Protein AF-N1RC15-F1 (afdb_monomer)

Secondary structure (DSSP, 8-state):
--SSSEEEEE-TTS-EEEEE--HHHHHHHHS-TTTTS-TTS--------------S-----SS--S-S-HHHHHHHHHHHHHHHHHS--TTS--HHHHHTSSS---S---HHHHHGGGGS-HHHHHHHHHHTTS-HHHHHHHHHHHGGGTTS------

InterPro domains:
  IPR004871 RSE1/DDB1/CPSF1, C-terminal [PF03178] (1-38)
  IPR004871 RSE1/DDB1/CPSF1, C-terminal [PF03178] (70-117)
  IPR050358 RSE1/DDB1/CPSF1 [PTHR10644] (1-139)

Radius of gyration: 23.04 Å; Cα contacts (8 Å, |Δi|>4): 100; chains: 1; bounding box: 44×41×69 Å

pLDDT: mean 72.72, std 23.73, range [24.47, 96.75]

Mean predicted aligned error: 13.29 Å

Foldseek 3Di:
DQDPFWDWDADPVGDIDIDGHDPVVVVVVVPPPPPPPPPPDDDDDPDDDDDDPDDPDDDDGDDDDDDPDPVVLVLLQLLQVLLCVQPPDPVPDRPQCVNQVPHGDASFGALVSLLCLVVDDVVSLVVSCVVSVHDSVVSVVSSVVCVVVVVPRGDDDD

Structure (mmCIF, N/CA/C/O backbone):
data_AF-N1RC15-F1
#
_entry.id   AF-N1RC15-F1
#
loop_
_atom_site.group_PDB
_atom_site.id
_atom_site.type_symbol
_atom_site.label_atom_id
_atom_site.label_alt_id
_atom_site.label_comp_id
_atom_site.label_asym_id
_atom_site.label_entity_id
_atom_site.label_seq_id
_atom_site.pdbx_PDB_ins_code
_atom_site.Cartn_x
_atom_site.Cartn_y
_atom_site.Cartn_z
_atom_site.occupancy
_atom_site.B_iso_or_equiv
_atom_site.auth_seq_id
_atom_site.auth_comp_id
_atom_site.auth_asym_id
_atom_site.auth_atom_id
_atom_site.pdbx_PDB_model_num
ATOM 1 N N . MET A 1 1 ? 5.050 6.605 -21.794 1.00 72.56 1 MET A N 1
ATOM 2 C CA . MET A 1 1 ? 6.463 6.650 -21.364 1.00 72.56 1 MET A CA 1
ATOM 3 C C . MET A 1 1 ? 6.511 7.423 -20.065 1.00 72.56 1 MET A C 1
ATOM 5 O O . MET A 1 1 ? 5.829 8.438 -19.984 1.00 72.56 1 MET A O 1
ATOM 9 N N . VAL A 1 2 ? 7.196 6.882 -19.060 1.00 77.88 2 VAL A N 1
ATOM 10 C CA . VAL A 1 2 ? 7.348 7.491 -17.725 1.00 77.88 2 VAL A CA 1
ATOM 11 C C . VAL A 1 2 ? 8.673 8.246 -17.658 1.00 77.88 2 VAL A C 1
ATOM 13 O O . VAL A 1 2 ? 8.701 9.404 -17.264 1.00 77.88 2 VAL A O 1
ATOM 16 N N . ASP A 1 3 ? 9.742 7.609 -18.129 1.00 86.50 3 ASP A N 1
ATOM 17 C CA . ASP A 1 3 ? 11.043 8.212 -18.414 1.00 86.50 3 ASP A CA 1
ATOM 18 C C . ASP A 1 3 ? 11.559 7.654 -19.760 1.00 86.50 3 ASP A C 1
ATOM 20 O O . ASP A 1 3 ? 10.786 7.039 -20.504 1.00 86.50 3 ASP A O 1
ATOM 24 N N . TYR A 1 4 ? 12.819 7.923 -20.114 1.00 88.00 4 TYR A N 1
ATOM 25 C CA . TYR A 1 4 ? 13.399 7.467 -21.385 1.00 88.00 4 TYR A CA 1
ATOM 26 C C . TYR A 1 4 ? 13.463 5.937 -21.485 1.00 88.00 4 TYR A C 1
ATOM 28 O O . TYR A 1 4 ? 13.194 5.367 -22.538 1.00 88.00 4 TYR A O 1
ATOM 36 N N . GLU A 1 5 ? 13.751 5.267 -20.371 1.00 86.88 5 GLU A N 1
ATOM 37 C CA . GLU A 1 5 ? 13.970 3.822 -20.328 1.00 86.88 5 GLU A CA 1
ATOM 38 C C . GLU A 1 5 ? 12.720 3.054 -19.889 1.00 86.88 5 GLU A C 1
ATOM 40 O O . GLU A 1 5 ? 12.651 1.835 -20.047 1.00 86.88 5 GLU A O 1
ATOM 45 N N . SER A 1 6 ? 11.726 3.741 -19.324 1.00 84.62 6 SER A N 1
ATOM 46 C CA . SER A 1 6 ? 10.623 3.125 -18.595 1.00 84.62 6 SER A CA 1
ATOM 47 C C . SER A 1 6 ? 9.266 3.452 -19.198 1.00 84.62 6 SER A C 1
ATOM 49 O O . SER A 1 6 ? 8.880 4.606 -19.423 1.00 84.62 6 SER A O 1
ATOM 51 N N . VAL A 1 7 ? 8.468 2.407 -19.387 1.00 85.81 7 VAL A N 1
ATOM 52 C CA . VAL A 1 7 ? 7.117 2.497 -19.933 1.00 85.81 7 VAL A CA 1
ATOM 53 C C . VAL A 1 7 ? 6.131 1.911 -18.935 1.00 85.81 7 VAL A C 1
ATOM 55 O O . VAL A 1 7 ? 6.209 0.735 -18.587 1.00 85.81 7 VAL A O 1
ATOM 58 N N . ALA A 1 8 ? 5.176 2.737 -18.505 1.00 87.62 8 ALA A N 1
ATOM 59 C CA . ALA A 1 8 ? 3.966 2.270 -17.846 1.00 87.62 8 ALA A CA 1
ATOM 60 C C . ALA A 1 8 ? 2.962 1.787 -18.896 1.00 87.62 8 ALA A C 1
ATOM 62 O O . ALA A 1 8 ? 2.761 2.441 -19.925 1.00 87.62 8 ALA A O 1
ATOM 63 N N . GLY A 1 9 ? 2.321 0.661 -18.617 1.00 86.31 9 GLY A N 1
ATOM 64 C CA . GLY A 1 9 ? 1.285 0.079 -19.449 1.00 86.31 9 GLY A CA 1
ATOM 65 C C . GLY A 1 9 ? 0.249 -0.656 -18.613 1.00 86.31 9 GLY A C 1
ATOM 66 O O . GLY A 1 9 ? 0.417 -0.864 -17.410 1.00 86.31 9 GLY A O 1
ATOM 67 N N . GLY A 1 10 ? -0.828 -1.053 -19.278 1.00 86.69 10 GLY A N 1
ATOM 68 C CA . GLY A 1 10 ? -1.829 -1.935 -18.707 1.00 86.69 10 GLY A CA 1
ATOM 69 C C . GLY A 1 10 ? -2.295 -2.958 -19.729 1.00 86.69 10 GLY A C 1
ATOM 70 O O . GLY A 1 10 ? -2.102 -2.781 -20.935 1.00 86.69 10 GLY A O 1
ATOM 71 N N . ASP A 1 11 ? -2.892 -4.042 -19.250 1.00 86.75 11 ASP A N 1
ATOM 72 C CA . ASP A 1 11 ? -3.473 -5.074 -20.103 1.00 86.75 11 ASP A CA 1
ATOM 73 C C . ASP A 1 11 ? -5.006 -5.103 -20.023 1.00 86.75 11 ASP A C 1
ATOM 75 O O . ASP A 1 11 ? -5.642 -4.472 -19.179 1.00 86.75 11 ASP A O 1
ATOM 79 N N . LYS A 1 12 ? -5.632 -5.871 -20.922 1.00 91.38 12 LYS A N 1
ATOM 80 C CA . LYS A 1 12 ? -7.098 -6.021 -20.964 1.00 91.38 12 LYS A CA 1
ATOM 81 C C . LYS A 1 12 ? -7.689 -6.712 -19.729 1.00 91.38 12 LYS A C 1
ATOM 83 O O . LYS A 1 12 ? -8.908 -6.783 -19.603 1.00 91.38 12 LYS A O 1
ATOM 88 N N . PHE A 1 13 ? -6.844 -7.292 -18.885 1.00 86.06 13 PHE A N 1
ATOM 89 C CA . PHE A 1 13 ? -7.237 -8.009 -17.684 1.00 86.06 13 PHE A CA 1
ATOM 90 C C . PHE A 1 13 ? -7.156 -7.124 -16.433 1.00 86.06 13 PHE A C 1
ATOM 92 O O . PHE A 1 13 ? -7.470 -7.596 -15.342 1.00 86.06 13 PHE A O 1
ATOM 99 N N . GLY A 1 14 ? -6.804 -5.845 -16.601 1.00 79.69 14 GLY A N 1
ATOM 100 C CA . GLY A 1 14 ? -6.759 -4.860 -15.528 1.00 79.69 14 GLY A CA 1
ATOM 101 C C . GLY A 1 14 ? -5.442 -4.844 -14.759 1.00 79.69 14 GLY A C 1
ATOM 102 O O . GLY A 1 14 ? -5.388 -4.221 -13.702 1.00 79.69 14 GLY A O 1
ATOM 103 N N . ASN A 1 15 ? -4.386 -5.498 -15.257 1.00 82.88 15 ASN A N 1
ATOM 104 C CA . ASN A 1 15 ? -3.061 -5.351 -14.664 1.00 82.88 15 ASN A CA 1
ATOM 105 C C . ASN A 1 15 ? -2.424 -4.037 -15.116 1.00 82.88 15 ASN A C 1
ATOM 107 O O . ASN A 1 15 ? -2.593 -3.617 -16.261 1.00 82.88 15 ASN A O 1
ATOM 111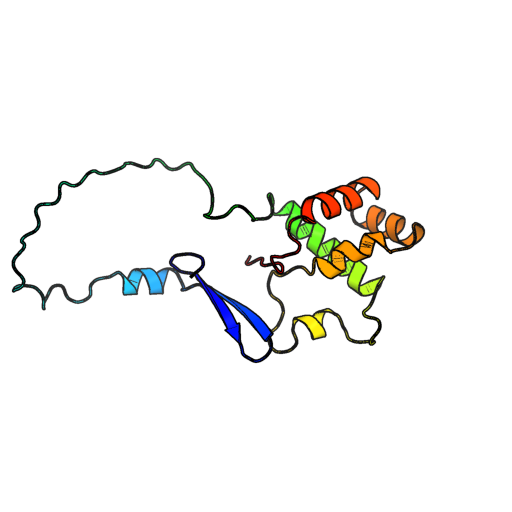 N N . MET A 1 16 ? -1.646 -3.440 -14.219 1.00 83.38 16 MET A N 1
ATOM 112 C CA . MET A 1 16 ? -0.794 -2.279 -14.467 1.00 83.38 16 MET A CA 1
ATOM 113 C C . MET A 1 16 ? 0.657 -2.704 -14.254 1.00 83.38 16 MET A C 1
ATOM 115 O O . MET A 1 16 ? 0.951 -3.450 -13.319 1.00 83.38 16 MET A O 1
ATOM 119 N N . PHE A 1 17 ? 1.567 -2.245 -15.105 1.00 84.06 17 PHE A N 1
ATOM 120 C CA . PHE A 1 17 ? 2.983 -2.584 -15.002 1.00 84.06 17 PHE A CA 1
ATOM 121 C C . PHE A 1 17 ? 3.868 -1.428 -15.457 1.00 84.06 17 PHE A C 1
ATOM 123 O O . PHE A 1 17 ? 3.492 -0.646 -16.329 1.00 84.06 17 PHE A O 1
ATOM 130 N N . ILE A 1 18 ? 5.071 -1.362 -14.889 1.00 84.25 18 ILE A N 1
ATOM 131 C CA . ILE A 1 18 ? 6.175 -0.552 -15.398 1.00 84.25 18 ILE A CA 1
ATOM 132 C C . ILE A 1 18 ? 7.269 -1.515 -15.83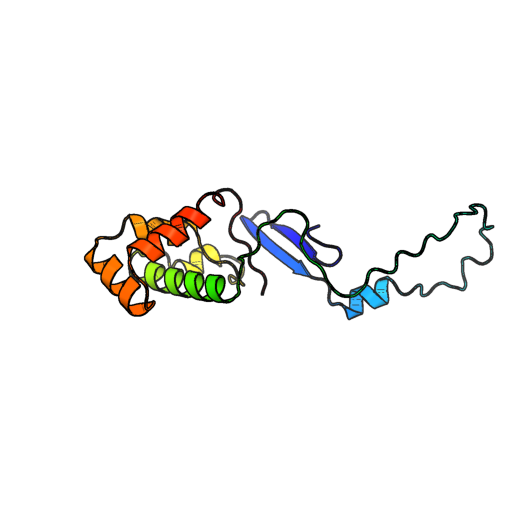4 1.00 84.25 18 ILE A C 1
ATOM 134 O O . ILE A 1 18 ? 7.681 -2.387 -15.070 1.00 84.25 18 ILE A O 1
ATOM 138 N N . VAL A 1 19 ? 7.735 -1.360 -17.067 1.00 85.38 19 VAL A N 1
ATOM 139 C CA . VAL A 1 19 ? 8.923 -2.056 -17.567 1.00 85.38 19 VAL A CA 1
ATOM 140 C C . VAL A 1 19 ? 10.019 -1.036 -17.809 1.00 85.38 19 VAL A C 1
ATOM 142 O O . VAL A 1 19 ? 9.733 0.040 -18.328 1.00 85.38 19 VAL A O 1
ATOM 145 N N . ARG A 1 20 ? 11.251 -1.378 -17.430 1.00 88.94 20 ARG A N 1
ATOM 146 C CA . ARG A 1 20 ? 12.448 -0.571 -17.673 1.00 88.94 20 ARG A CA 1
ATOM 147 C C . ARG A 1 20 ? 13.388 -1.322 -18.608 1.00 88.94 20 ARG A C 1
ATOM 149 O O . ARG A 1 20 ? 13.630 -2.515 -18.412 1.00 88.94 20 ARG A O 1
ATOM 156 N N . CYS A 1 21 ? 13.885 -0.625 -19.621 1.00 89.38 21 CYS A N 1
ATOM 157 C CA . CYS A 1 21 ? 14.934 -1.111 -20.499 1.00 89.38 21 CYS A CA 1
ATOM 158 C C . CYS A 1 21 ? 16.237 -1.264 -19.696 1.00 89.38 21 CYS A C 1
ATOM 160 O O . CYS A 1 21 ? 16.589 -0.353 -18.951 1.00 89.38 21 CYS A O 1
ATOM 162 N N . PRO A 1 22 ? 16.954 -2.394 -19.798 1.00 91.81 22 PRO A N 1
ATOM 163 C CA . PRO A 1 22 ? 18.286 -2.504 -19.217 1.00 91.81 22 PRO A CA 1
ATOM 164 C C . PRO A 1 22 ? 19.236 -1.457 -19.814 1.00 91.81 22 PRO A C 1
ATOM 166 O O . PRO A 1 22 ? 19.319 -1.351 -21.035 1.00 91.81 22 PRO A O 1
ATOM 169 N N . GLU A 1 23 ? 20.002 -0.774 -18.961 1.00 89.12 23 GLU A N 1
ATOM 170 C CA . GLU A 1 23 ? 20.930 0.314 -19.328 1.00 89.12 23 GLU A CA 1
ATOM 171 C C . GLU A 1 23 ? 21.822 -0.058 -20.524 1.00 89.12 23 GLU A C 1
ATOM 173 O O . GLU A 1 23 ? 21.792 0.612 -21.548 1.00 89.12 23 GLU A O 1
ATOM 178 N N . LYS A 1 24 ? 22.478 -1.227 -20.480 1.00 89.25 24 LYS A N 1
ATOM 179 C CA . LYS A 1 24 ? 23.321 -1.727 -21.585 1.00 89.25 24 LYS A CA 1
ATOM 180 C C . LYS A 1 24 ? 22.599 -1.812 -22.930 1.00 89.25 24 LYS A C 1
ATOM 182 O O . LYS A 1 24 ? 23.178 -1.503 -23.958 1.00 89.25 24 LYS A O 1
ATOM 187 N N . ALA A 1 25 ? 21.346 -2.267 -22.929 1.00 87.12 25 ALA A N 1
ATOM 188 C CA . ALA A 1 25 ? 20.570 -2.399 -24.160 1.00 87.12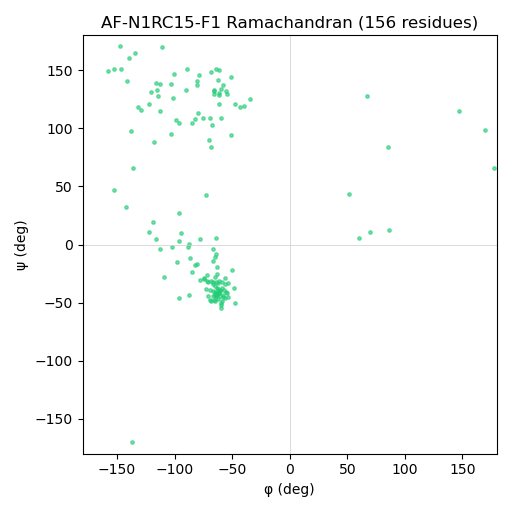 25 ALA A CA 1
ATOM 189 C C . ALA A 1 25 ? 20.098 -1.032 -24.677 1.00 87.12 25 ALA A C 1
ATOM 191 O O . ALA A 1 25 ? 19.915 -0.873 -25.880 1.00 87.12 25 ALA A O 1
ATOM 192 N N . SER A 1 26 ? 19.897 -0.062 -23.778 1.00 88.50 26 SER A N 1
ATOM 193 C CA . SER A 1 26 ? 19.623 1.325 -24.153 1.00 88.50 26 SER A CA 1
ATOM 194 C C . SER A 1 26 ? 20.860 1.975 -24.772 1.00 88.50 26 SER A C 1
ATOM 196 O O . SER A 1 26 ? 20.764 2.537 -25.856 1.00 88.50 26 SER A O 1
ATOM 198 N N . GLU A 1 27 ? 22.025 1.827 -24.133 1.00 88.88 27 GLU A N 1
ATOM 199 C CA . GLU A 1 27 ? 23.308 2.334 -24.635 1.00 88.88 27 GLU A CA 1
ATOM 200 C C . GLU A 1 27 ? 23.643 1.747 -26.015 1.00 88.88 27 GLU A C 1
ATOM 202 O O . GLU A 1 27 ? 23.919 2.498 -26.945 1.00 88.88 27 GLU A O 1
ATOM 207 N N . GLU A 1 28 ? 23.530 0.425 -26.191 1.00 88.00 28 GLU A N 1
ATOM 208 C CA . GLU A 1 28 ? 23.751 -0.250 -27.482 1.00 88.00 28 GLU A CA 1
ATOM 209 C C . GLU A 1 28 ? 22.778 0.210 -28.581 1.00 88.00 28 GLU A C 1
ATOM 211 O O . GLU A 1 28 ? 23.128 0.209 -29.760 1.00 88.00 28 GLU A O 1
ATOM 216 N N . ALA A 1 29 ? 21.545 0.583 -28.227 1.00 79.38 29 ALA A N 1
ATOM 217 C CA . ALA A 1 29 ? 20.571 1.084 -29.196 1.00 79.38 29 ALA A CA 1
ATOM 218 C C . ALA A 1 29 ? 20.883 2.521 -29.644 1.00 79.38 29 ALA A C 1
ATOM 220 O O . ALA A 1 29 ? 20.575 2.888 -30.782 1.00 79.38 29 ALA A O 1
ATOM 221 N N . ASP A 1 30 ? 21.499 3.308 -28.761 1.00 82.06 30 ASP A N 1
ATOM 222 C CA . ASP A 1 30 ? 21.977 4.659 -29.046 1.00 82.06 30 ASP A CA 1
ATOM 223 C C . ASP A 1 30 ? 23.359 4.643 -29.748 1.00 82.06 30 ASP A C 1
ATOM 225 O O . ASP A 1 30 ? 23.747 5.628 -30.387 1.00 82.06 30 ASP A O 1
ATOM 229 N N . GLU A 1 31 ? 24.094 3.522 -29.696 1.00 75.44 31 GLU A N 1
ATOM 230 C CA . GLU A 1 31 ? 25.314 3.300 -30.477 1.00 75.44 31 GLU A CA 1
ATOM 231 C C . GLU A 1 31 ? 24.992 3.152 -31.975 1.00 75.44 31 GLU A C 1
ATOM 233 O O . GLU A 1 31 ? 24.466 2.151 -32.465 1.00 75.44 31 GLU A O 1
ATOM 238 N N . GLU A 1 32 ? 25.358 4.170 -32.755 1.00 56.94 32 GLU A N 1
ATOM 239 C CA . GLU A 1 32 ? 25.169 4.201 -34.203 1.00 56.94 32 GLU A CA 1
ATOM 240 C C . GLU A 1 32 ? 26.082 3.174 -34.908 1.00 56.94 32 GLU A C 1
ATOM 242 O O . GLU A 1 32 ? 27.142 3.500 -35.448 1.00 56.94 32 GLU A O 1
ATOM 247 N N . GLN A 1 33 ? 25.658 1.910 -35.000 1.00 52.09 33 GLN A N 1
ATOM 248 C CA . GLN A 1 33 ? 26.306 0.906 -35.852 1.00 52.09 33 GLN A CA 1
ATOM 249 C C . GLN A 1 33 ? 26.031 1.155 -37.353 1.00 52.09 33 GLN A C 1
ATOM 251 O O . GLN A 1 33 ? 25.774 0.220 -38.102 1.00 52.09 33 GLN A O 1
ATOM 256 N N . THR A 1 34 ? 26.080 2.405 -37.838 1.00 46.16 34 THR A N 1
ATOM 257 C CA . THR A 1 34 ? 26.037 2.739 -39.279 1.00 46.16 34 THR A CA 1
ATOM 258 C C . THR A 1 34 ? 26.746 4.053 -39.655 1.00 46.16 34 THR A C 1
ATOM 260 O O . THR A 1 34 ? 26.303 4.783 -40.536 1.00 46.16 34 THR A O 1
ATOM 263 N N . GLY A 1 35 ? 27.964 4.287 -39.160 1.00 45.72 35 GLY A N 1
ATOM 264 C CA . GLY A 1 35 ? 28.875 5.291 -39.747 1.00 45.72 35 GLY A CA 1
ATOM 265 C C . GLY A 1 35 ? 29.345 5.009 -41.196 1.00 45.72 35 GLY A C 1
ATOM 266 O O . GLY A 1 35 ? 30.192 5.732 -41.714 1.00 45.72 35 GLY A O 1
ATOM 267 N N . LEU A 1 36 ? 28.836 3.966 -41.874 1.00 44.25 36 LEU A N 1
ATOM 268 C CA . LEU A 1 36 ? 29.233 3.587 -43.244 1.00 44.25 36 LEU A CA 1
ATOM 269 C C . LEU A 1 36 ? 28.129 3.771 -44.305 1.00 44.25 36 LEU A C 1
ATOM 271 O O . LEU A 1 36 ? 28.409 3.598 -45.488 1.00 44.25 36 LEU A O 1
ATOM 275 N N . HIS A 1 37 ? 26.898 4.165 -43.941 1.00 43.25 37 HIS A N 1
ATOM 276 C CA . HIS A 1 37 ? 25.812 4.355 -44.925 1.00 43.25 37 HIS A CA 1
ATOM 277 C C . HIS A 1 37 ? 25.292 5.804 -45.053 1.00 43.25 37 HIS A C 1
ATOM 279 O O . HIS A 1 37 ? 24.381 6.071 -45.837 1.00 43.25 37 HIS A O 1
ATOM 285 N N . LEU A 1 38 ? 25.906 6.770 -44.363 1.00 44.19 38 LEU A N 1
ATOM 286 C CA . LEU A 1 38 ? 25.491 8.184 -44.368 1.00 44.19 38 LEU A CA 1
ATOM 287 C C . LEU A 1 38 ? 26.555 9.154 -44.912 1.00 44.19 38 LEU A C 1
ATOM 289 O O . LEU A 1 38 ? 26.437 10.361 -44.749 1.00 44.19 38 LEU A O 1
ATOM 293 N N . ILE A 1 39 ? 27.545 8.664 -45.667 1.00 44.44 39 ILE A N 1
ATOM 294 C CA . ILE A 1 39 ? 28.576 9.505 -46.317 1.00 44.44 39 ILE A CA 1
ATOM 295 C C . ILE A 1 39 ? 27.981 10.419 -47.420 1.00 44.44 39 ILE A C 1
ATOM 297 O O . ILE A 1 39 ? 28.682 11.257 -47.979 1.00 44.44 39 ILE A O 1
ATOM 301 N N . ASN A 1 40 ? 26.680 10.314 -47.736 1.00 46.09 40 ASN A N 1
ATOM 302 C CA . ASN A 1 40 ? 26.073 11.049 -48.852 1.00 46.09 40 ASN A CA 1
ATOM 303 C C . ASN A 1 40 ? 24.888 11.970 -48.510 1.00 46.09 40 ASN A C 1
ATOM 305 O O . ASN A 1 40 ? 24.250 12.487 -49.427 1.00 46.09 40 ASN A O 1
ATOM 309 N N . ALA A 1 41 ? 24.600 12.235 -47.234 1.00 39.75 41 ALA A N 1
ATOM 310 C CA . ALA A 1 41 ? 23.635 13.268 -46.857 1.00 39.75 41 ALA A CA 1
ATOM 311 C C . ALA A 1 41 ? 24.382 14.520 -46.376 1.00 39.75 41 ALA A C 1
ATOM 313 O O . ALA A 1 41 ? 24.795 14.624 -45.229 1.00 39.75 41 ALA A O 1
ATOM 314 N N . ARG A 1 42 ? 24.583 15.456 -47.309 1.00 37.75 42 ARG A N 1
ATOM 315 C CA . ARG A 1 42 ? 25.068 16.827 -47.087 1.00 37.75 42 ARG A CA 1
ATOM 316 C C . ARG A 1 42 ? 24.577 17.430 -45.760 1.00 37.75 42 ARG A C 1
ATOM 318 O O . ARG A 1 42 ? 23.375 17.580 -45.557 1.00 37.75 42 ARG A O 1
ATOM 325 N N . GLU A 1 43 ? 25.524 17.883 -44.943 1.00 41.59 43 GLU A N 1
ATOM 326 C CA . GLU A 1 43 ? 25.311 18.785 -43.809 1.00 41.59 43 GLU A CA 1
ATOM 327 C C . GLU A 1 43 ? 24.729 20.123 -44.299 1.00 41.59 43 GLU A C 1
ATOM 329 O O . GLU A 1 43 ? 25.342 20.810 -45.119 1.00 41.59 43 GLU A O 1
ATOM 334 N N . TYR A 1 44 ? 23.543 20.512 -43.818 1.00 45.22 44 TYR A N 1
ATOM 335 C CA . TYR A 1 44 ? 22.981 21.838 -44.119 1.00 45.22 44 TYR A CA 1
ATOM 336 C C . TYR A 1 44 ? 22.233 22.490 -42.954 1.00 45.22 44 TYR A C 1
ATOM 338 O O . TYR A 1 44 ? 21.287 23.237 -43.174 1.00 45.22 44 TYR A O 1
ATOM 346 N N . LEU A 1 45 ? 22.639 22.257 -41.707 1.00 39.84 45 LEU A N 1
ATOM 347 C CA . LEU A 1 45 ? 22.118 23.041 -40.584 1.00 39.84 45 LEU A CA 1
ATOM 348 C C . LEU A 1 45 ? 23.250 23.402 -39.620 1.00 39.84 45 LEU A C 1
ATOM 350 O O . LEU A 1 45 ? 23.643 22.628 -38.754 1.00 39.84 45 LEU A O 1
ATOM 354 N N . HIS A 1 46 ? 23.767 24.619 -39.788 1.00 41.47 46 HIS A N 1
ATOM 355 C CA . HIS A 1 46 ? 24.645 25.283 -38.831 1.00 41.47 46 HIS A CA 1
ATOM 356 C C . HIS A 1 46 ? 23.842 25.675 -37.581 1.00 41.47 46 HIS A C 1
ATOM 358 O O . HIS A 1 46 ? 23.278 26.767 -37.513 1.00 41.47 46 HIS A O 1
ATOM 364 N N . GLY A 1 47 ? 23.774 24.776 -36.600 1.00 42.28 47 GLY A N 1
ATOM 365 C CA . GLY A 1 47 ? 23.286 25.068 -35.254 1.00 42.28 47 GLY A CA 1
ATOM 366 C C . GLY A 1 47 ? 24.450 25.247 -34.279 1.00 42.28 47 GLY A C 1
ATOM 367 O O . GLY A 1 47 ? 25.320 24.389 -34.175 1.00 42.28 47 GLY A O 1
ATOM 368 N N . THR A 1 48 ? 24.482 26.371 -33.569 1.00 31.50 48 THR A N 1
ATOM 369 C CA . THR A 1 48 ? 25.489 26.692 -32.545 1.00 31.50 48 THR A CA 1
ATOM 370 C C . THR A 1 48 ? 25.379 25.736 -31.347 1.00 31.50 48 THR A C 1
ATOM 372 O O . THR A 1 48 ? 24.289 25.630 -30.784 1.00 31.50 48 THR A O 1
ATOM 375 N N . PRO A 1 49 ? 26.463 25.098 -30.860 1.00 34.47 49 PRO A N 1
ATOM 376 C CA . PRO A 1 49 ? 26.389 24.318 -29.634 1.00 34.47 49 PRO A CA 1
ATOM 377 C C . PRO A 1 49 ? 26.451 25.275 -28.437 1.00 34.47 49 PRO A C 1
ATOM 379 O O . PRO A 1 49 ? 27.473 25.915 -28.194 1.00 34.47 49 PRO A O 1
ATOM 382 N N . HIS A 1 50 ? 25.366 25.397 -27.672 1.00 30.48 50 HIS A N 1
ATOM 383 C CA . HIS A 1 50 ? 25.449 25.896 -26.298 1.00 30.48 50 HIS A CA 1
ATOM 384 C C . HIS A 1 50 ? 25.517 24.696 -25.358 1.00 30.48 50 HIS A C 1
ATOM 386 O O . HIS A 1 50 ? 24.536 23.997 -25.127 1.00 30.48 50 HIS A O 1
ATOM 392 N N . ARG A 1 51 ? 26.726 24.446 -24.852 1.00 32.25 51 ARG A N 1
ATOM 393 C CA . ARG A 1 51 ? 27.018 23.449 -23.826 1.00 32.25 51 ARG A CA 1
ATOM 394 C C . ARG A 1 51 ? 26.546 24.002 -22.481 1.00 32.25 51 ARG A C 1
ATOM 396 O O . ARG A 1 51 ? 27.179 24.910 -21.948 1.00 32.25 51 ARG A O 1
ATOM 403 N N . TYR A 1 52 ? 25.473 23.451 -21.920 1.00 27.94 52 TYR A N 1
ATOM 404 C CA . TYR A 1 52 ? 25.209 23.608 -20.493 1.00 27.94 52 TYR A CA 1
ATOM 405 C C . TYR A 1 52 ? 26.046 22.573 -19.744 1.00 27.94 52 TYR A C 1
ATOM 407 O O . TYR A 1 52 ? 25.785 21.377 -19.802 1.00 27.94 52 TYR A O 1
ATOM 415 N N . HIS A 1 53 ? 27.090 23.047 -19.065 1.00 29.17 53 HIS A N 1
ATOM 416 C CA . HIS A 1 53 ? 27.672 22.309 -17.952 1.00 29.17 53 HIS A CA 1
ATOM 417 C C . HIS A 1 53 ? 26.630 22.301 -16.836 1.00 29.17 53 HIS A C 1
ATOM 419 O O . HIS A 1 53 ? 26.432 23.324 -16.180 1.00 29.17 53 HIS A O 1
ATOM 425 N N . GLN A 1 54 ? 25.940 21.179 -16.648 1.00 34.12 54 GLN A N 1
ATOM 426 C CA . GLN A 1 54 ? 25.162 20.970 -15.439 1.00 34.12 54 GLN A CA 1
ATOM 427 C C . GLN A 1 54 ? 25.998 20.116 -14.498 1.00 34.12 54 GLN A C 1
ATOM 429 O O . GLN A 1 54 ? 26.286 18.951 -14.751 1.00 34.12 54 GLN A O 1
ATOM 434 N N . ASN A 1 55 ? 26.478 20.793 -13.462 1.00 27.36 55 ASN A N 1
ATOM 435 C CA . ASN A 1 55 ? 27.219 20.206 -12.368 1.00 27.36 55 ASN A CA 1
ATOM 436 C C . ASN A 1 55 ? 26.319 19.198 -11.649 1.00 27.36 55 ASN A C 1
ATOM 438 O O . ASN A 1 55 ? 25.128 19.441 -11.459 1.00 27.36 55 ASN A O 1
ATOM 442 N N . GLU A 1 56 ? 26.921 18.090 -11.244 1.00 43.53 56 GLU A N 1
ATOM 443 C CA . GLU A 1 56 ? 26.358 17.056 -10.387 1.00 43.53 56 GLU A CA 1
ATOM 444 C C . GLU A 1 56 ? 25.768 17.685 -9.112 1.00 43.53 56 GLU A C 1
ATOM 446 O O . GLU A 1 56 ? 26.495 18.011 -8.176 1.00 43.53 56 GLU A O 1
ATOM 451 N N . SER A 1 57 ? 24.462 17.974 -9.108 1.00 38.38 57 SER A N 1
ATOM 452 C CA . SER A 1 57 ? 23.603 18.199 -7.929 1.00 38.38 57 SER A CA 1
ATOM 453 C C . SER A 1 57 ? 22.229 18.746 -8.351 1.00 38.38 57 SER A C 1
ATOM 455 O O . SER A 1 57 ? 22.049 19.945 -8.546 1.00 38.38 57 SER A O 1
ATOM 457 N N . GLY A 1 58 ? 21.227 17.866 -8.443 1.00 28.23 58 GLY A N 1
ATOM 458 C CA . GLY A 1 58 ? 19.805 18.243 -8.468 1.00 28.23 58 GLY A CA 1
ATOM 459 C C . GLY A 1 58 ? 18.948 17.304 -9.334 1.00 28.23 58 GLY A C 1
ATOM 460 O O . GLY A 1 58 ? 19.232 17.166 -10.513 1.00 28.23 58 GLY A O 1
ATOM 461 N N . SER A 1 59 ? 17.990 16.540 -8.784 1.00 30.31 59 SER A N 1
ATOM 462 C CA . SER A 1 59 ? 16.665 17.013 -8.305 1.00 30.31 59 SER A CA 1
ATOM 463 C C . SER A 1 59 ? 15.755 17.492 -9.449 1.00 30.31 59 SER A C 1
ATOM 465 O O . SER A 1 59 ? 16.158 18.394 -10.168 1.00 30.31 59 SER A O 1
ATOM 467 N N . TRP A 1 60 ? 14.500 17.084 -9.663 1.00 29.73 60 TRP A N 1
ATOM 468 C CA . TRP A 1 60 ? 13.575 16.067 -9.138 1.00 29.73 60 TRP A CA 1
ATOM 469 C C . TRP A 1 60 ? 12.522 15.857 -10.253 1.00 29.73 60 TRP A C 1
ATOM 471 O O . TRP A 1 60 ? 12.243 16.767 -11.034 1.00 29.73 60 TRP A O 1
ATOM 481 N N . TRP A 1 61 ? 11.993 14.643 -10.339 1.00 33.91 61 TRP A N 1
ATOM 482 C CA . TRP A 1 61 ? 11.197 14.058 -11.423 1.00 33.91 61 TRP A CA 1
ATOM 483 C C . TRP A 1 61 ? 9.993 14.891 -11.894 1.00 33.91 61 TRP A C 1
ATOM 485 O O . TRP A 1 61 ? 9.301 15.539 -11.109 1.00 33.91 61 TRP A O 1
ATOM 495 N N . ALA A 1 62 ? 9.732 14.844 -13.202 1.00 30.56 62 ALA A N 1
ATOM 496 C CA . ALA A 1 62 ? 8.595 15.494 -13.839 1.00 30.56 62 ALA A CA 1
ATOM 497 C C . ALA A 1 62 ? 7.270 14.968 -13.254 1.00 30.56 62 ALA A C 1
ATOM 499 O O . ALA A 1 62 ? 6.877 13.834 -13.508 1.00 30.56 62 ALA A O 1
ATOM 500 N N . GLY A 1 63 ? 6.599 15.819 -12.473 1.00 30.14 63 GLY A N 1
ATOM 501 C CA . GLY A 1 63 ? 5.395 15.468 -11.721 1.00 30.14 63 GLY A CA 1
ATOM 502 C C . GLY A 1 63 ? 5.756 14.847 -10.374 1.00 30.14 63 GLY A C 1
ATOM 503 O O . GLY A 1 63 ? 5.826 13.630 -10.251 1.00 30.14 63 GLY A O 1
ATOM 504 N N . ASN A 1 64 ? 6.011 15.705 -9.376 1.00 35.97 64 ASN A N 1
ATOM 505 C CA . ASN A 1 64 ? 6.221 15.324 -7.977 1.00 35.97 64 ASN A CA 1
ATOM 506 C C . ASN A 1 64 ? 5.195 14.278 -7.579 1.00 35.97 64 ASN A C 1
ATOM 508 O O . ASN A 1 64 ? 4.030 14.642 -7.630 1.00 35.97 64 ASN A O 1
ATOM 512 N N . PHE A 1 65 ? 5.628 13.070 -7.207 1.00 42.22 65 PHE A N 1
ATOM 513 C CA . PHE A 1 65 ? 4.946 12.153 -6.286 1.00 42.22 65 PHE A CA 1
ATOM 514 C C . PHE A 1 65 ? 5.735 10.832 -6.164 1.00 42.22 65 PHE A C 1
ATOM 516 O O . PHE A 1 65 ? 5.292 9.761 -6.563 1.00 42.22 65 PHE A O 1
ATOM 523 N N . ALA A 1 66 ? 6.936 10.935 -5.586 1.00 41.38 66 ALA A N 1
ATOM 524 C CA . ALA A 1 66 ? 7.659 9.821 -4.971 1.00 41.38 66 ALA A CA 1
ATOM 525 C C . ALA A 1 66 ? 7.457 9.914 -3.449 1.00 41.38 66 ALA A C 1
ATOM 527 O O . ALA A 1 66 ? 7.361 11.028 -2.930 1.00 41.38 66 ALA A O 1
ATOM 528 N N . MET A 1 67 ? 7.399 8.788 -2.726 1.00 44.09 67 MET A N 1
ATOM 529 C CA . MET A 1 67 ? 7.524 8.848 -1.264 1.00 44.09 67 MET A CA 1
ATOM 530 C C . MET A 1 67 ? 8.827 9.569 -0.915 1.00 44.09 67 MET A C 1
ATOM 532 O O . MET A 1 67 ? 9.874 9.271 -1.490 1.00 44.09 67 MET A O 1
ATOM 536 N N . GLU A 1 68 ? 8.749 10.534 -0.001 1.00 52.09 68 GLU A N 1
ATOM 537 C CA . GLU A 1 68 ? 9.854 11.451 0.300 1.00 52.09 68 GLU A CA 1
ATOM 538 C C . GLU A 1 68 ? 11.091 10.719 0.863 1.00 52.09 68 GLU A C 1
ATOM 540 O O . GLU A 1 68 ? 12.201 11.243 0.777 1.00 52.09 68 GLU A O 1
ATOM 545 N N . CYS A 1 69 ? 10.931 9.490 1.381 1.00 58.50 69 CYS A N 1
ATOM 546 C CA . CYS A 1 69 ?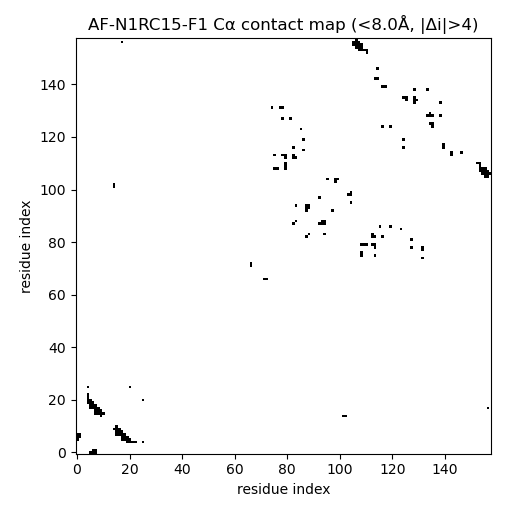 12.013 8.671 1.924 1.00 58.50 69 CYS A CA 1
ATOM 547 C C . CYS A 1 69 ? 11.723 7.157 1.825 1.00 58.50 69 CYS A C 1
ATOM 549 O O . CYS A 1 69 ? 10.577 6.720 1.936 1.00 58.50 69 CYS A O 1
ATOM 551 N N . ARG A 1 70 ? 12.776 6.332 1.709 1.00 72.38 70 ARG A N 1
ATOM 552 C CA . ARG A 1 70 ? 12.706 4.855 1.803 1.00 72.38 70 ARG A CA 1
ATOM 553 C C . ARG A 1 70 ? 12.031 4.384 3.098 1.00 72.38 70 ARG A C 1
ATOM 555 O O . ARG A 1 70 ? 11.318 3.389 3.099 1.00 72.38 70 ARG A O 1
ATOM 562 N N . GLU A 1 71 ? 12.211 5.146 4.171 1.00 79.88 71 GLU A N 1
ATOM 563 C CA . GLU A 1 71 ? 11.611 4.892 5.482 1.00 79.88 71 GLU A CA 1
ATOM 564 C C . GLU A 1 71 ? 10.076 4.939 5.455 1.00 79.88 71 GLU A C 1
ATOM 566 O O . GLU A 1 71 ? 9.420 4.195 6.184 1.00 79.88 71 GLU A O 1
ATOM 571 N N . ASP A 1 72 ? 9.484 5.787 4.608 1.00 82.38 72 ASP A N 1
ATOM 572 C CA . ASP A 1 72 ? 8.030 5.850 4.463 1.00 82.38 72 ASP A CA 1
ATOM 573 C C . ASP A 1 72 ? 7.497 4.633 3.709 1.00 82.38 72 ASP A C 1
ATOM 575 O O . ASP A 1 72 ? 6.462 4.086 4.094 1.00 82.38 72 ASP A O 1
ATOM 579 N N . ALA A 1 73 ? 8.225 4.163 2.692 1.00 81.06 73 ALA A N 1
ATOM 580 C CA . ALA A 1 73 ? 7.862 2.954 1.960 1.00 81.06 73 ALA A CA 1
ATOM 581 C C . ALA A 1 73 ? 7.874 1.726 2.882 1.00 81.06 73 ALA A C 1
ATOM 583 O O . ALA A 1 73 ? 6.888 0.991 2.923 1.00 81.06 73 ALA A O 1
ATOM 584 N N . ASP A 1 74 ? 8.931 1.565 3.685 1.00 85.69 74 ASP A N 1
ATOM 585 C CA . ASP A 1 74 ? 9.034 0.482 4.669 1.00 85.69 74 ASP A CA 1
ATOM 586 C C . ASP A 1 74 ? 7.906 0.574 5.717 1.00 85.69 74 ASP A C 1
ATOM 588 O O . ASP A 1 74 ? 7.270 -0.425 6.059 1.00 85.69 74 ASP A O 1
ATOM 592 N N . PHE A 1 75 ? 7.593 1.788 6.187 1.00 90.69 75 PHE A N 1
ATOM 593 C CA . PHE A 1 75 ? 6.484 2.025 7.113 1.00 90.69 75 PHE A CA 1
ATOM 594 C C . PHE A 1 75 ? 5.132 1.587 6.530 1.00 90.69 75 PHE A C 1
ATOM 596 O O . PHE A 1 75 ? 4.391 0.847 7.181 1.00 90.69 75 PHE A O 1
ATOM 603 N N . PHE A 1 76 ? 4.792 2.040 5.322 1.00 91.25 76 PHE A N 1
ATOM 604 C CA . PHE A 1 76 ? 3.501 1.732 4.708 1.00 91.25 76 PHE A CA 1
ATOM 605 C C . PHE A 1 76 ? 3.399 0.267 4.277 1.00 91.25 76 PHE A C 1
ATOM 607 O O . PHE A 1 76 ? 2.319 -0.311 4.374 1.00 91.25 76 PHE A O 1
ATOM 614 N N . GLN A 1 77 ? 4.506 -0.358 3.876 1.00 89.75 77 GLN A N 1
ATOM 615 C CA . GLN A 1 77 ? 4.554 -1.791 3.600 1.00 89.75 77 GLN A CA 1
ATOM 616 C C . GLN A 1 77 ? 4.262 -2.620 4.862 1.00 89.75 77 GLN A C 1
ATOM 618 O O . GLN A 1 77 ? 3.476 -3.569 4.809 1.00 89.75 77 GLN A O 1
ATOM 623 N N . ASN A 1 78 ? 4.835 -2.242 6.008 1.00 93.94 78 ASN A N 1
ATOM 624 C CA . ASN A 1 78 ? 4.552 -2.911 7.278 1.00 93.94 78 ASN A CA 1
ATOM 625 C C . ASN A 1 78 ? 3.097 -2.685 7.714 1.00 93.94 78 ASN A C 1
ATOM 627 O O . ASN A 1 78 ? 2.405 -3.637 8.073 1.00 93.94 78 ASN A O 1
ATOM 631 N N . LEU A 1 79 ? 2.594 -1.449 7.616 1.00 94.25 79 LEU A N 1
ATOM 632 C CA . LEU A 1 79 ? 1.194 -1.130 7.913 1.00 94.25 79 LEU A CA 1
ATOM 633 C C . LEU A 1 79 ? 0.224 -1.970 7.067 1.00 94.25 79 LEU A C 1
ATOM 635 O O . LEU A 1 79 ? -0.729 -2.538 7.601 1.00 94.25 79 LEU A O 1
ATOM 639 N N . GLU A 1 80 ? 0.480 -2.085 5.763 1.00 92.69 80 GLU A N 1
ATOM 640 C CA . GLU A 1 80 ? -0.306 -2.918 4.854 1.00 92.69 80 GLU A CA 1
ATOM 641 C C . GLU A 1 80 ? -0.316 -4.384 5.313 1.00 92.69 80 GLU A C 1
ATOM 643 O O . GLU A 1 80 ? -1.370 -5.023 5.340 1.00 92.69 80 GLU A O 1
ATOM 648 N N . GLN A 1 81 ? 0.835 -4.917 5.732 1.00 93.69 81 GLN A N 1
ATOM 649 C CA . GLN A 1 81 ? 0.945 -6.294 6.210 1.00 93.69 81 GLN A CA 1
ATOM 650 C C . GLN A 1 81 ? 0.091 -6.557 7.461 1.00 93.69 81 GLN A C 1
ATOM 652 O O . GLN A 1 81 ? -0.591 -7.586 7.520 1.00 93.69 81 GLN A O 1
ATOM 657 N N . HIS A 1 82 ? 0.059 -5.624 8.417 1.00 95.31 82 HIS A N 1
ATOM 658 C CA . HIS A 1 82 ? -0.830 -5.725 9.579 1.00 95.31 82 HIS A CA 1
ATOM 659 C C . HIS A 1 82 ? -2.307 -5.659 9.165 1.00 95.31 82 HIS A C 1
ATOM 661 O O . HIS A 1 82 ? -3.118 -6.473 9.610 1.00 95.31 82 HIS A O 1
ATOM 667 N N . LEU A 1 83 ? -2.665 -4.750 8.255 1.00 94.31 83 LEU A N 1
ATOM 668 C CA . LEU A 1 83 ? -4.051 -4.570 7.808 1.00 94.31 83 LEU A CA 1
ATOM 669 C C . LEU A 1 83 ? -4.600 -5.761 7.024 1.00 94.31 83 LEU A C 1
ATOM 671 O O . LEU A 1 83 ? -5.775 -6.083 7.170 1.00 94.31 83 LEU A O 1
ATOM 675 N N . ARG A 1 84 ? -3.758 -6.477 6.272 1.00 92.69 84 ARG A N 1
ATO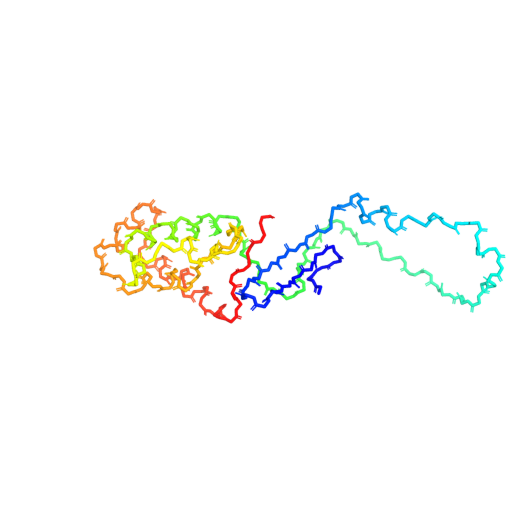M 676 C CA . ARG A 1 84 ? -4.155 -7.738 5.620 1.00 92.69 84 ARG A CA 1
ATOM 677 C C . ARG A 1 84 ? -4.638 -8.791 6.619 1.00 92.69 84 ARG A C 1
ATOM 679 O O . ARG A 1 84 ? -5.498 -9.599 6.275 1.00 92.69 84 ARG A O 1
ATOM 686 N N . THR A 1 85 ? -4.084 -8.782 7.831 1.00 92.50 85 THR A N 1
ATOM 687 C CA . THR A 1 85 ? -4.433 -9.729 8.899 1.00 92.50 85 THR A CA 1
ATOM 688 C C . THR A 1 85 ? -5.613 -9.225 9.725 1.00 92.50 85 THR A C 1
ATOM 690 O O . THR A 1 85 ? -6.531 -9.984 10.030 1.00 92.50 85 THR A O 1
ATOM 693 N N . GLU A 1 86 ? -5.610 -7.937 10.070 1.00 92.75 86 GLU A N 1
ATOM 694 C CA . GLU A 1 86 ? -6.575 -7.351 11.002 1.00 92.75 86 GLU A CA 1
ATOM 695 C C . GLU A 1 86 ? -7.905 -6.927 10.367 1.00 92.75 86 GLU A C 1
ATOM 697 O O . GLU A 1 86 ? -8.922 -6.865 11.070 1.00 92.75 86 GLU A O 1
ATOM 702 N N . ASP A 1 87 ? -7.907 -6.657 9.063 1.00 91.00 87 ASP A N 1
ATOM 703 C CA . ASP A 1 87 ? -9.079 -6.305 8.258 1.00 91.00 87 ASP A CA 1
ATOM 704 C C . ASP A 1 87 ? -9.063 -7.072 6.921 1.00 91.00 87 ASP A C 1
ATOM 706 O O . ASP A 1 87 ? -8.893 -6.485 5.846 1.00 91.00 87 ASP A O 1
ATOM 710 N N . PRO A 1 88 ? -9.196 -8.412 6.966 1.00 89.56 88 PRO A N 1
ATOM 711 C CA . PRO A 1 88 ? -9.146 -9.229 5.767 1.00 89.56 88 PRO A CA 1
ATOM 712 C C . PRO A 1 88 ? -10.326 -8.903 4.834 1.00 89.56 88 PRO A C 1
ATOM 714 O O . PRO A 1 88 ? -11.418 -8.551 5.299 1.00 89.56 88 PRO A O 1
ATOM 717 N N . PRO A 1 89 ? -10.166 -9.068 3.508 1.00 89.25 89 PRO A N 1
ATOM 718 C CA . PRO A 1 89 ? -11.238 -8.795 2.560 1.00 89.25 89 PRO A CA 1
ATOM 719 C C . PRO A 1 89 ? -12.522 -9.570 2.891 1.00 89.25 89 PRO A C 1
ATOM 721 O O . PRO A 1 89 ? -12.511 -10.793 3.026 1.00 89.25 89 PRO A O 1
ATOM 724 N N . LEU A 1 90 ? -13.659 -8.866 2.937 1.00 87.00 90 LEU A N 1
ATOM 725 C CA . LEU A 1 90 ? -14.965 -9.429 3.327 1.00 87.00 90 LEU A CA 1
ATOM 726 C C . LEU A 1 90 ? -15.399 -10.640 2.487 1.00 87.00 90 LEU A C 1
ATOM 728 O O . LEU A 1 90 ? -16.131 -11.503 2.960 1.00 87.00 90 LEU A O 1
ATOM 732 N N . ALA A 1 91 ? -14.951 -10.703 1.233 1.00 87.56 91 ALA A N 1
ATOM 733 C CA . ALA A 1 91 ? -15.250 -11.800 0.318 1.00 87.56 91 ALA A CA 1
ATOM 734 C C . ALA A 1 91 ? -14.405 -13.067 0.574 1.00 87.56 91 ALA A C 1
ATOM 736 O O . ALA A 1 91 ? -14.473 -14.005 -0.218 1.00 87.56 91 ALA A O 1
ATOM 737 N N . GLY A 1 92 ? -13.572 -13.088 1.623 1.00 86.81 92 GLY A N 1
ATOM 738 C CA . GLY A 1 92 ? -12.718 -14.224 1.982 1.00 86.81 92 GLY A CA 1
ATOM 739 C C . GLY A 1 92 ? -11.565 -14.478 1.009 1.00 86.81 92 GLY A C 1
ATOM 740 O O . GLY A 1 92 ? -10.923 -15.524 1.074 1.00 86.81 92 GLY A O 1
ATOM 741 N N . ARG A 1 93 ? -11.308 -13.549 0.081 1.00 84.62 93 ARG A N 1
ATOM 742 C CA . ARG A 1 93 ? -10.148 -13.616 -0.810 1.00 84.62 93 ARG A CA 1
ATOM 743 C C . ARG A 1 93 ? -8.914 -13.113 -0.082 1.00 84.62 93 ARG A C 1
ATOM 745 O O . ARG A 1 93 ? -8.981 -12.103 0.611 1.00 84.62 93 ARG A O 1
ATOM 752 N N . ASP A 1 94 ? -7.793 -13.778 -0.316 1.00 89.69 94 ASP A N 1
ATOM 753 C CA . ASP A 1 94 ? -6.498 -13.261 0.100 1.00 89.69 94 ASP A CA 1
ATOM 754 C C . ASP A 1 94 ? -6.162 -11.980 -0.685 1.00 89.69 94 ASP A C 1
ATOM 756 O O . ASP A 1 94 ? -6.345 -11.910 -1.905 1.00 89.69 94 ASP A O 1
ATOM 760 N N . HIS A 1 95 ? -5.714 -10.950 0.031 1.00 90.25 95 HIS A N 1
ATOM 761 C CA . HIS A 1 95 ? -5.460 -9.623 -0.531 1.00 90.25 95 HIS A CA 1
ATOM 762 C C . HIS A 1 95 ? -4.321 -9.631 -1.559 1.00 90.25 95 HIS A C 1
ATOM 764 O O . HIS A 1 95 ? -4.474 -9.068 -2.648 1.00 90.25 95 HIS A O 1
ATOM 770 N N . LEU A 1 96 ? -3.222 -10.336 -1.263 1.00 88.00 96 LEU A N 1
ATOM 771 C CA . LEU A 1 96 ? -2.078 -10.461 -2.168 1.00 88.00 96 LEU A CA 1
ATOM 772 C C . LEU A 1 96 ? -2.446 -11.243 -3.425 1.00 88.00 96 LEU A C 1
ATOM 774 O O . LEU A 1 96 ? -2.051 -10.856 -4.523 1.00 88.00 96 LEU A O 1
ATOM 778 N N . MET A 1 97 ? -3.244 -12.301 -3.284 1.00 88.19 97 MET A N 1
ATOM 779 C CA . MET A 1 97 ? -3.752 -13.062 -4.428 1.00 88.19 97 MET A CA 1
ATOM 780 C C . MET A 1 97 ? -4.716 -12.240 -5.287 1.00 88.19 97 MET A C 1
ATOM 782 O O . MET A 1 97 ? -4.745 -12.399 -6.504 1.00 88.19 97 MET A O 1
ATOM 786 N N . TYR A 1 98 ? -5.503 -11.348 -4.680 1.00 87.94 98 TYR A N 1
ATOM 787 C CA . TYR A 1 98 ? -6.390 -10.456 -5.421 1.00 87.94 98 TYR A CA 1
ATOM 788 C C . TYR A 1 98 ? -5.613 -9.411 -6.231 1.00 87.94 98 TYR A C 1
ATOM 790 O O . TYR A 1 98 ? -5.884 -9.241 -7.418 1.00 87.94 98 TYR A O 1
ATOM 798 N N . ARG A 1 99 ? -4.637 -8.730 -5.617 1.00 87.25 99 ARG A N 1
ATOM 799 C CA . ARG A 1 99 ? -3.816 -7.724 -6.310 1.00 87.25 99 ARG A CA 1
ATOM 800 C C . ARG A 1 99 ? -2.836 -8.352 -7.303 1.00 87.25 99 ARG A C 1
ATOM 802 O O . ARG A 1 99 ? -2.563 -7.757 -8.338 1.00 87.25 99 ARG A O 1
ATOM 809 N N . GLY A 1 100 ? -2.350 -9.557 -7.018 1.00 86.00 100 GLY A N 1
ATOM 810 C CA . GLY A 1 100 ? -1.413 -10.306 -7.853 1.00 86.00 100 GLY A CA 1
ATOM 811 C C . GLY A 1 100 ? -2.059 -11.340 -8.779 1.00 86.00 100 GLY A C 1
ATOM 812 O O . GLY A 1 100 ? -1.428 -12.351 -9.079 1.00 86.00 100 GLY A O 1
ATOM 813 N N . TYR A 1 101 ? -3.316 -11.134 -9.192 1.00 85.00 101 TYR A N 1
ATOM 814 C CA . TYR A 1 101 ? -4.148 -12.170 -9.823 1.00 85.00 101 TYR A CA 1
ATOM 815 C C . TYR A 1 101 ? -3.506 -12.825 -11.058 1.00 85.00 101 TYR A C 1
ATOM 817 O O . TYR A 1 101 ? -3.591 -14.040 -11.228 1.00 85.00 101 TYR A O 1
ATOM 825 N N . TYR A 1 102 ? -2.865 -12.034 -11.924 1.00 84.50 102 TYR A N 1
ATOM 826 C CA . TYR A 1 102 ? -2.187 -12.536 -13.129 1.00 84.50 102 TYR A CA 1
ATOM 827 C C . TYR A 1 102 ? -0.659 -12.464 -13.038 1.00 84.50 102 TYR A C 1
ATOM 829 O O . TYR A 1 102 ? 0.029 -13.266 -13.669 1.00 84.50 102 TYR A O 1
ATOM 837 N N . ALA A 1 103 ? -0.126 -11.515 -12.269 1.00 85.00 103 ALA A N 1
ATOM 838 C CA . ALA A 1 103 ? 1.301 -11.340 -12.042 1.00 85.00 103 ALA A CA 1
ATOM 839 C C . ALA A 1 103 ? 1.542 -10.940 -10.577 1.00 85.00 103 ALA A C 1
ATOM 841 O O . ALA A 1 103 ? 0.769 -10.144 -10.047 1.00 85.00 103 ALA A O 1
ATOM 842 N N . PRO A 1 104 ? 2.601 -11.444 -9.916 1.00 86.12 104 PRO A N 1
ATOM 843 C CA . PRO A 1 104 ? 2.902 -11.075 -8.537 1.00 86.12 104 PRO A CA 1
ATOM 844 C C . PRO A 1 104 ? 3.105 -9.566 -8.374 1.00 86.12 104 PRO A C 1
ATOM 846 O O . PRO A 1 104 ? 3.804 -8.942 -9.175 1.00 86.12 104 PRO A O 1
ATOM 849 N N . VAL A 1 105 ? 2.543 -9.004 -7.302 1.00 85.62 105 VAL A N 1
ATOM 850 C CA . VAL A 1 105 ? 2.697 -7.586 -6.953 1.00 85.62 105 VAL A CA 1
ATOM 851 C C . VAL A 1 105 ? 4.173 -7.276 -6.690 1.00 85.62 105 VAL A C 1
ATOM 853 O O . VAL A 1 105 ? 4.830 -7.986 -5.925 1.00 85.62 105 VAL A O 1
ATOM 856 N N . LYS A 1 106 ? 4.705 -6.219 -7.314 1.00 81.06 106 LYS A N 1
ATOM 857 C CA . LYS A 1 106 ? 6.088 -5.764 -7.120 1.00 81.06 106 LYS A CA 1
ATOM 858 C C . LYS A 1 106 ? 6.133 -4.267 -6.868 1.00 81.06 106 LYS A C 1
ATOM 860 O O . LYS A 1 106 ? 5.700 -3.493 -7.711 1.00 81.06 106 LYS A O 1
ATOM 865 N N . GLY A 1 107 ? 6.636 -3.928 -5.681 1.00 79.38 107 GLY A N 1
ATOM 866 C CA . GLY A 1 107 ? 6.820 -2.576 -5.156 1.00 79.38 107 GLY A CA 1
ATOM 867 C C . GLY A 1 107 ? 5.542 -1.729 -5.015 1.00 79.38 107 GLY A C 1
ATOM 868 O O . GLY A 1 107 ? 5.603 -0.578 -4.619 1.00 79.38 107 GLY A O 1
ATOM 869 N N . VAL A 1 108 ? 4.357 -2.270 -5.263 1.00 81.94 108 VAL A N 1
ATOM 870 C CA . VAL A 1 108 ? 3.099 -1.552 -5.030 1.00 81.94 108 VAL A CA 1
ATOM 871 C C . VAL A 1 108 ? 2.603 -1.819 -3.607 1.00 81.94 108 VAL A C 1
ATOM 873 O O . VAL A 1 108 ? 2.560 -2.973 -3.188 1.00 81.94 108 VAL A O 1
ATOM 876 N N . ILE A 1 109 ? 2.203 -0.764 -2.894 1.00 85.38 109 ILE A N 1
ATOM 877 C CA . ILE A 1 109 ? 1.514 -0.818 -1.594 1.00 85.38 109 ILE A CA 1
ATOM 878 C C . ILE A 1 109 ? 0.026 -0.521 -1.818 1.00 85.38 109 ILE A C 1
ATOM 880 O O . ILE A 1 109 ? -0.305 0.375 -2.580 1.00 85.38 109 ILE A O 1
ATOM 884 N N . ASP A 1 110 ? -0.905 -1.223 -1.176 1.00 88.25 110 ASP A N 1
ATOM 885 C CA . ASP A 1 110 ? -2.331 -0.900 -1.305 1.00 88.25 110 ASP A CA 1
ATOM 886 C C . ASP A 1 110 ? -2.779 0.204 -0.332 1.00 88.25 110 ASP A C 1
ATOM 888 O O . ASP A 1 110 ? -2.972 -0.010 0.863 1.00 88.25 110 ASP A O 1
ATOM 892 N N . GLY A 1 111 ? -2.973 1.408 -0.856 1.00 84.81 111 GLY A N 1
ATOM 893 C CA . GLY A 1 111 ? -3.343 2.591 -0.079 1.00 84.81 111 GLY A CA 1
ATOM 894 C C . GLY A 1 111 ? -4.808 2.609 0.298 1.00 84.81 111 GLY A C 1
ATOM 895 O O . GLY A 1 111 ? -5.127 3.074 1.388 1.00 84.81 111 GLY A O 1
ATOM 896 N N . ASP A 1 112 ? -5.679 2.032 -0.534 1.00 87.31 112 ASP A N 1
ATOM 897 C CA . ASP A 1 112 ? -7.086 1.844 -0.175 1.00 87.31 112 ASP A CA 1
ATOM 898 C C . ASP A 1 112 ? -7.176 0.951 1.064 1.00 87.31 112 ASP A C 1
ATOM 900 O O . ASP A 1 112 ? -7.970 1.208 1.968 1.00 87.31 112 ASP A O 1
ATOM 904 N N . LEU A 1 113 ? -6.325 -0.082 1.134 1.00 89.56 113 LEU A N 1
ATOM 905 C CA . LEU A 1 113 ? -6.204 -0.907 2.330 1.00 89.56 113 LEU A CA 1
ATOM 906 C C . LEU A 1 113 ? -5.655 -0.090 3.507 1.00 89.56 113 LEU A C 1
ATOM 908 O O . LEU A 1 113 ? -6.264 -0.107 4.574 1.00 89.56 113 LEU A O 1
ATOM 912 N N . CYS A 1 114 ? -4.572 0.671 3.320 1.00 91.25 114 CYS A N 1
ATOM 913 C CA . CYS A 1 114 ? -3.999 1.526 4.368 1.00 91.25 114 CYS A CA 1
ATOM 914 C C . CYS A 1 114 ? -4.997 2.545 4.943 1.00 91.25 114 CYS A C 1
ATOM 916 O O . CYS A 1 114 ? -5.032 2.754 6.155 1.00 91.25 114 CYS A O 1
ATOM 918 N N . GLU A 1 115 ? -5.860 3.145 4.120 1.00 89.62 115 GLU A N 1
ATOM 919 C CA . GLU A 1 115 ? -6.877 4.097 4.581 1.00 89.62 115 GLU A CA 1
ATOM 920 C C . GLU A 1 115 ? -7.926 3.454 5.499 1.00 89.62 115 GLU A C 1
ATOM 922 O O . GLU A 1 115 ? -8.465 4.120 6.395 1.00 89.62 115 GLU A O 1
ATOM 927 N N . ARG A 1 116 ? -8.186 2.150 5.336 1.00 90.44 116 ARG A N 1
ATOM 928 C CA . ARG A 1 116 ? -9.125 1.400 6.185 1.00 90.44 116 ARG A CA 1
ATOM 929 C C . ARG A 1 116 ? -8.648 1.272 7.626 1.00 90.44 116 ARG A C 1
ATOM 931 O O . ARG A 1 116 ? -9.481 1.034 8.498 1.00 90.44 116 ARG A O 1
ATOM 938 N N . TYR A 1 117 ? -7.375 1.555 7.915 1.00 94.56 117 TYR A N 1
ATOM 939 C CA . TYR A 1 117 ? -6.887 1.724 9.286 1.00 94.56 117 TYR A CA 1
ATOM 940 C C . TYR A 1 117 ? -7.787 2.660 10.107 1.00 94.56 117 TYR A C 1
ATOM 942 O O . TYR A 1 117 ? -8.064 2.391 11.274 1.00 94.56 117 TYR A O 1
ATOM 950 N N . ASN A 1 118 ? -8.324 3.722 9.494 1.00 93.50 118 ASN A N 1
ATOM 951 C CA . ASN A 1 118 ? -9.200 4.675 10.178 1.00 93.50 118 ASN A CA 1
ATOM 952 C C . ASN A 1 118 ? -10.513 4.053 10.681 1.00 93.50 118 ASN A C 1
ATOM 954 O O . ASN A 1 118 ? -11.078 4.561 11.651 1.00 93.50 118 ASN A O 1
ATOM 958 N N . LEU A 1 119 ? -10.967 2.965 10.052 1.00 93.19 119 LEU A N 1
ATOM 959 C CA . LEU A 1 119 ? -12.200 2.243 10.377 1.00 93.19 119 LEU A CA 1
ATOM 960 C C . LEU A 1 119 ? -12.005 1.186 11.472 1.00 93.19 119 LEU A C 1
ATOM 962 O O . LEU A 1 119 ? -12.990 0.660 11.990 1.00 93.19 119 LEU A O 1
ATOM 966 N N . LEU A 1 120 ? -10.758 0.866 11.829 1.00 94.88 120 LEU A N 1
ATOM 967 C CA . LEU A 1 120 ? -10.473 -0.123 12.860 1.00 94.88 120 LEU A CA 1
ATOM 968 C C . LEU A 1 120 ? -10.899 0.359 14.256 1.00 94.88 120 LEU A C 1
ATOM 970 O O . LEU A 1 120 ? -10.795 1.551 14.567 1.00 94.88 120 LEU A O 1
ATOM 974 N N . PRO A 1 121 ? -11.314 -0.565 15.144 1.00 96.44 121 PRO A N 1
ATOM 975 C CA . PRO A 1 121 ? -11.511 -0.251 16.552 1.00 96.44 121 PRO A CA 1
ATOM 976 C C . PRO A 1 121 ? -10.195 0.207 17.198 1.00 96.44 121 PRO A C 1
ATOM 978 O O . PRO A 1 121 ? -9.108 -0.237 16.820 1.00 96.44 121 PRO A O 1
ATOM 981 N N . ASN A 1 122 ? -10.300 1.073 18.210 1.00 95.81 122 ASN A N 1
ATOM 982 C CA . ASN A 1 122 ? -9.139 1.677 18.872 1.00 95.81 122 ASN A CA 1
ATOM 983 C C . ASN A 1 122 ? -8.155 0.646 19.439 1.00 95.81 122 ASN A C 1
ATOM 985 O O . ASN A 1 122 ? -6.953 0.883 19.389 1.00 95.81 122 ASN A O 1
ATOM 989 N N . ASP A 1 123 ? -8.638 -0.502 19.913 1.00 96.56 123 ASP A N 1
ATOM 990 C CA . ASP A 1 123 ? -7.783 -1.564 20.456 1.00 96.56 123 ASP A CA 1
ATOM 991 C C . ASP A 1 123 ? -6.798 -2.090 19.400 1.00 96.56 123 ASP A C 1
ATOM 993 O O . ASP A 1 123 ? -5.600 -2.203 19.658 1.00 96.56 123 ASP A O 1
ATOM 997 N N . LYS A 1 124 ? -7.282 -2.320 18.170 1.00 96.25 124 LYS A N 1
ATOM 998 C CA . LYS A 1 124 ? -6.444 -2.752 17.041 1.00 96.25 124 LYS A CA 1
ATOM 999 C C . LYS A 1 124 ? -5.503 -1.645 16.579 1.00 96.25 124 LYS A C 1
ATOM 1001 O O . LYS A 1 124 ? -4.342 -1.914 16.295 1.00 96.25 124 LYS A O 1
ATOM 1006 N N . LYS A 1 125 ? -5.976 -0.394 16.551 1.00 96.44 125 LYS A N 1
ATOM 1007 C CA . LYS A 1 125 ? -5.123 0.764 16.241 1.00 96.44 125 LYS A CA 1
ATOM 1008 C C . LYS A 1 125 ? -3.952 0.872 17.218 1.00 96.44 125 LYS A C 1
ATOM 1010 O O . LYS A 1 125 ? -2.826 1.084 16.792 1.00 96.44 125 LYS A O 1
ATOM 1015 N N . LEU A 1 126 ? -4.204 0.706 18.517 1.00 96.50 126 LEU A N 1
ATOM 1016 C CA . LEU A 1 126 ? -3.166 0.744 19.550 1.00 96.50 126 LEU A CA 1
ATOM 1017 C C . LEU A 1 126 ? -2.167 -0.406 19.408 1.00 96.50 126 LEU A C 1
ATOM 1019 O O . LEU A 1 126 ? -0.970 -0.175 19.550 1.00 96.50 126 LEU A O 1
ATOM 1023 N N . MET A 1 127 ? -2.647 -1.613 19.101 1.00 96.75 127 MET A N 1
ATOM 1024 C CA . MET A 1 127 ? -1.794 -2.775 18.851 1.00 96.75 127 MET A CA 1
ATOM 1025 C C . MET A 1 127 ? -0.847 -2.531 17.669 1.00 96.75 127 MET A C 1
ATOM 1027 O O . MET A 1 127 ? 0.366 -2.594 17.844 1.00 96.75 127 MET A O 1
ATOM 1031 N N . ILE A 1 128 ? -1.390 -2.159 16.505 1.00 96.62 128 ILE A N 1
ATOM 1032 C CA . ILE A 1 128 ? -0.603 -1.880 15.292 1.00 96.62 128 ILE A CA 1
ATOM 1033 C C . ILE A 1 128 ? 0.360 -0.708 15.525 1.00 96.62 128 ILE A C 1
ATOM 1035 O O . ILE A 1 128 ? 1.511 -0.744 15.102 1.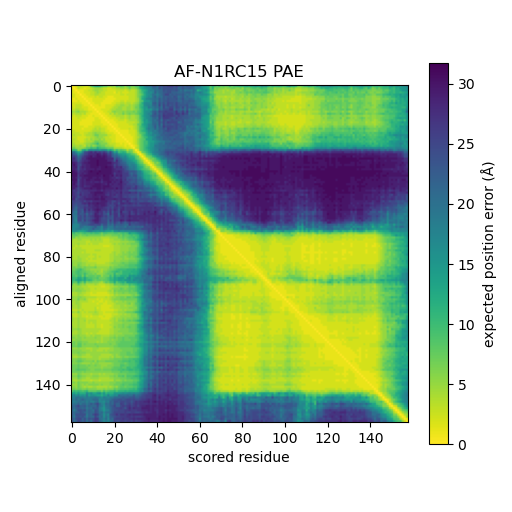00 96.62 128 ILE A O 1
ATOM 1039 N N . ALA A 1 129 ? -0.086 0.339 16.225 1.00 95.75 129 ALA A N 1
ATOM 1040 C CA . ALA A 1 129 ? 0.765 1.474 16.565 1.00 95.75 129 ALA A CA 1
ATOM 1041 C C . ALA A 1 129 ? 1.953 1.064 17.453 1.00 95.75 129 ALA A C 1
ATOM 1043 O O . ALA A 1 129 ? 3.064 1.548 17.243 1.00 95.75 129 ALA A O 1
ATOM 1044 N N . GLY A 1 130 ? 1.730 0.143 18.396 1.00 95.62 130 GLY A N 1
ATOM 1045 C CA . GLY A 1 130 ? 2.785 -0.443 19.219 1.00 95.62 130 GLY A CA 1
ATOM 1046 C C . GLY A 1 130 ? 3.790 -1.262 18.409 1.00 95.62 130 GLY A C 1
ATOM 1047 O O . GLY A 1 130 ? 4.984 -1.123 18.632 1.00 95.62 130 GLY A O 1
ATOM 1048 N N . GLU A 1 131 ? 3.329 -2.064 17.447 1.00 95.50 131 GLU A N 1
ATOM 1049 C CA . GLU A 1 131 ? 4.208 -2.868 16.578 1.00 95.50 131 GLU A CA 1
ATOM 1050 C C . GLU A 1 131 ? 5.043 -2.013 15.616 1.00 95.50 131 GLU A C 1
ATOM 1052 O O . GLU A 1 131 ? 6.172 -2.369 15.289 1.00 95.50 131 GLU A O 1
ATOM 1057 N N . LEU A 1 132 ? 4.509 -0.866 15.189 1.00 93.69 132 LEU A N 1
ATOM 1058 C CA . LEU A 1 132 ? 5.205 0.077 14.313 1.00 93.69 132 LEU A CA 1
ATOM 1059 C C . LEU A 1 132 ? 6.069 1.100 15.072 1.00 93.69 132 LEU A C 1
ATOM 1061 O O . LEU A 1 132 ? 6.659 1.963 14.426 1.00 93.69 132 LEU A O 1
ATOM 1065 N N . ASP A 1 133 ? 6.132 1.046 16.409 1.00 93.94 133 ASP A N 1
ATOM 1066 C CA . ASP A 1 133 ? 6.808 2.037 17.264 1.00 93.94 133 ASP A CA 1
ATOM 1067 C C . ASP A 1 133 ? 6.370 3.488 16.961 1.00 93.94 133 ASP A C 1
ATOM 1069 O O . ASP A 1 133 ? 7.176 4.423 16.839 1.00 93.94 133 ASP A O 1
ATOM 1073 N N . ARG A 1 134 ? 5.060 3.691 16.780 1.00 94.19 134 ARG A N 1
ATOM 1074 C CA . ARG A 1 134 ? 4.446 4.983 16.433 1.00 94.19 134 ARG A CA 1
ATOM 1075 C C . ARG A 1 134 ? 3.213 5.248 17.286 1.00 94.19 134 ARG A C 1
ATOM 1077 O O . ARG A 1 134 ? 2.663 4.364 17.930 1.00 94.19 134 ARG A O 1
ATOM 1084 N N . SER A 1 135 ? 2.745 6.495 17.302 1.00 95.62 135 SER A N 1
ATOM 1085 C CA . SER A 1 135 ? 1.453 6.808 17.931 1.00 95.62 135 SER A CA 1
ATOM 1086 C C . SER A 1 135 ? 0.298 6.670 16.935 1.00 95.62 135 SER A C 1
ATOM 1088 O O . SER A 1 135 ? 0.458 6.949 15.748 1.00 95.62 135 SER A O 1
ATOM 1090 N N . VAL A 1 136 ? -0.904 6.331 17.416 1.00 96.19 136 VAL A N 1
ATOM 1091 C CA . VAL A 1 136 ? -2.113 6.248 16.566 1.00 96.19 136 VAL A CA 1
ATOM 1092 C C . VAL A 1 136 ? -2.330 7.543 15.780 1.00 96.19 136 VAL A C 1
ATOM 1094 O O . VAL A 1 136 ? -2.544 7.511 14.573 1.00 96.19 136 VAL A O 1
ATOM 1097 N N . ARG A 1 137 ? -2.189 8.693 16.448 1.00 94.44 137 ARG A N 1
ATOM 1098 C CA . ARG A 1 137 ? -2.353 10.016 15.834 1.00 94.44 137 ARG A CA 1
ATOM 1099 C C . ARG A 1 137 ? -1.305 10.304 14.758 1.00 94.44 137 ARG A C 1
ATOM 1101 O O . ARG A 1 137 ? -1.575 11.056 13.826 1.00 94.44 137 ARG A O 1
ATOM 1108 N N . GLU A 1 138 ? -0.098 9.775 14.913 1.00 93.38 138 GLU A N 1
ATOM 1109 C CA . GLU A 1 138 ? 0.961 9.918 13.918 1.00 93.38 138 GLU A CA 1
ATOM 1110 C C . GLU A 1 138 ? 0.655 9.089 12.672 1.00 93.38 138 GLU A C 1
ATOM 1112 O O . GLU A 1 138 ? 0.736 9.626 11.571 1.00 93.38 138 GLU A O 1
ATOM 1117 N N . ILE A 1 139 ? 0.205 7.843 12.841 1.00 93.62 139 ILE A N 1
ATOM 1118 C CA . ILE A 1 139 ? -0.234 6.985 11.732 1.00 93.62 139 ILE A CA 1
ATOM 1119 C C . ILE A 1 139 ? -1.405 7.635 10.985 1.00 93.62 139 ILE A C 1
ATOM 1121 O O . ILE A 1 139 ? -1.331 7.816 9.773 1.00 93.62 139 ILE A O 1
ATOM 1125 N N . GLU A 1 140 ? -2.445 8.079 11.699 1.00 92.75 140 GLU A N 1
ATOM 1126 C CA . GLU A 1 140 ? -3.598 8.769 11.098 1.00 92.75 140 GLU A CA 1
ATOM 1127 C C . GLU A 1 140 ? -3.171 10.037 10.346 1.00 92.75 140 GLU A C 1
ATOM 1129 O O . GLU A 1 140 ? -3.677 10.322 9.260 1.00 92.75 140 GLU A O 1
ATOM 1134 N N . ARG A 1 141 ? -2.187 10.779 10.873 1.00 89.44 141 ARG A N 1
ATOM 1135 C CA . ARG A 1 141 ? -1.627 11.942 10.180 1.00 89.44 141 ARG A CA 1
ATOM 1136 C C . ARG A 1 141 ? -0.898 11.532 8.901 1.00 89.44 141 ARG A C 1
ATOM 1138 O O . ARG A 1 141 ? -1.173 12.134 7.868 1.00 89.44 141 ARG A O 1
ATOM 1145 N N . LYS A 1 142 ? -0.022 10.521 8.938 1.00 87.69 142 LYS A N 1
ATOM 1146 C CA . LYS A 1 142 ? 0.703 10.037 7.746 1.00 87.69 142 LYS A CA 1
ATOM 1147 C C . LYS A 1 142 ? -0.261 9.524 6.669 1.00 87.69 142 LYS A C 1
ATOM 1149 O O . LYS A 1 142 ? -0.082 9.848 5.497 1.00 87.69 142 LYS A O 1
ATOM 1154 N N . ILE A 1 143 ? -1.330 8.824 7.057 1.00 87.81 143 ILE A N 1
ATOM 1155 C CA . ILE A 1 143 ? -2.405 8.403 6.141 1.00 87.81 143 ILE A CA 1
ATOM 1156 C C . ILE A 1 143 ? -3.137 9.627 5.568 1.00 87.81 143 ILE A C 1
ATOM 1158 O O . ILE A 1 143 ? -3.349 9.731 4.367 1.00 87.81 143 ILE A O 1
ATOM 1162 N N . SER A 1 144 ? -3.485 10.612 6.399 1.00 81.00 144 SER A N 1
ATOM 1163 C CA . SER A 1 144 ? -4.189 11.808 5.918 1.00 81.00 144 SER A CA 1
ATOM 1164 C C . SER A 1 144 ? -3.350 12.652 4.949 1.00 81.00 144 SER A C 1
ATOM 1166 O O . SER A 1 144 ? -3.878 13.173 3.973 1.00 81.00 144 SER A O 1
ATOM 1168 N N . VAL A 1 145 ? -2.035 12.749 5.154 1.00 67.81 145 VAL A N 1
ATOM 1169 C CA . VAL A 1 145 ? -1.128 13.480 4.252 1.00 67.81 145 VAL A CA 1
ATOM 1170 C C . VAL A 1 145 ? -0.920 12.730 2.931 1.00 67.81 145 VAL A C 1
ATOM 1172 O O . VAL A 1 145 ? -0.693 13.358 1.899 1.00 67.81 145 VAL A O 1
ATOM 1175 N N . SER A 1 146 ? -1.067 11.403 2.943 1.00 59.66 146 SER A N 1
ATOM 1176 C CA . SER A 1 146 ? -1.050 10.549 1.745 1.00 59.66 146 SER A CA 1
ATOM 1177 C C . SER A 1 146 ? -2.428 10.379 1.086 1.00 59.66 146 SER A C 1
ATOM 1179 O O . SER A 1 146 ? -2.534 9.807 0.008 1.00 59.66 146 SER A O 1
ATOM 1181 N N . SER A 1 147 ? -3.492 10.956 1.651 1.00 49.53 147 SER A N 1
ATOM 1182 C CA . SER A 1 147 ? -4.846 10.870 1.089 1.00 49.53 147 SER A CA 1
ATOM 1183 C C . SER A 1 147 ? -5.183 11.834 -0.074 1.00 49.53 147 SER A C 1
ATOM 1185 O O . SER A 1 147 ? -6.118 11.538 -0.810 1.00 49.53 147 SER A O 1
ATOM 1187 N N . PRO A 1 148 ? -4.446 12.926 -0.370 1.00 48.78 148 PRO A N 1
ATOM 1188 C CA . PRO A 1 148 ? -4.562 13.636 -1.654 1.00 48.78 148 PRO A CA 1
ATOM 1189 C C . PRO A 1 148 ? -4.154 12.810 -2.888 1.00 48.78 148 PRO A C 1
ATOM 1191 O O . PRO A 1 148 ? -4.354 13.255 -4.012 1.00 48.78 148 PRO A O 1
ATOM 1194 N N . TRP A 1 149 ? -3.584 11.620 -2.691 1.00 48.47 149 TRP A N 1
ATOM 1195 C CA . TRP A 1 149 ? -2.992 10.764 -3.722 1.00 48.47 149 TRP A CA 1
ATOM 1196 C C . TRP A 1 149 ? -3.987 9.708 -4.245 1.00 48.47 149 TRP A C 1
ATOM 1198 O O . TRP A 1 149 ? -3.611 8.814 -4.997 1.00 48.47 149 TRP A O 1
ATOM 1208 N N . ARG A 1 150 ? -5.270 9.850 -3.862 1.00 43.47 150 ARG A N 1
ATOM 1209 C CA . ARG A 1 150 ? -6.431 8.976 -4.147 1.00 43.47 150 ARG A CA 1
ATOM 1210 C C . ARG A 1 150 ? -6.631 8.585 -5.614 1.00 43.47 150 ARG A C 1
ATOM 1212 O O . ARG A 1 150 ? -7.268 7.570 -5.866 1.00 43.47 150 ARG A O 1
ATOM 1219 N N . ASP A 1 151 ? -6.090 9.352 -6.557 1.00 38.06 151 ASP A N 1
ATOM 1220 C CA . ASP A 1 151 ? -6.285 9.122 -7.996 1.00 38.06 151 ASP A CA 1
ATOM 1221 C C . ASP A 1 151 ? -5.082 8.462 -8.692 1.00 38.06 151 ASP A C 1
ATOM 1223 O O . ASP A 1 151 ? -5.147 8.150 -9.882 1.00 38.06 151 ASP A O 1
ATOM 1227 N N . VAL A 1 152 ? -3.984 8.211 -7.971 1.00 41.75 152 VAL A N 1
ATOM 1228 C CA . VAL A 1 152 ? -2.796 7.546 -8.516 1.00 41.75 152 VAL A CA 1
ATOM 1229 C C . VAL A 1 152 ? -2.592 6.256 -7.741 1.00 41.75 152 VAL A C 1
ATOM 1231 O O . VAL A 1 152 ? -1.905 6.217 -6.723 1.00 41.75 152 VAL A O 1
ATOM 1234 N N . TYR A 1 153 ? -3.245 5.196 -8.231 1.00 38.97 153 TYR A N 1
ATOM 1235 C CA . TYR A 1 153 ? -3.007 3.820 -7.807 1.00 38.97 153 TYR A CA 1
ATOM 1236 C C . TYR A 1 153 ? -1.516 3.606 -7.617 1.00 38.97 153 TYR A C 1
ATOM 1238 O O . TYR A 1 153 ? -0.723 3.803 -8.539 1.00 38.97 153 TYR A O 1
ATOM 1246 N N . ILE A 1 154 ? -1.177 3.265 -6.384 1.00 38.75 154 ILE A N 1
ATOM 1247 C CA . ILE A 1 154 ? 0.180 3.229 -5.886 1.00 38.75 154 ILE A CA 1
ATOM 1248 C C . ILE A 1 154 ? 1.087 2.497 -6.852 1.00 38.75 154 ILE A C 1
ATOM 1250 O O . ILE A 1 154 ? 0.896 1.335 -7.198 1.00 38.75 154 ILE A O 1
ATOM 1254 N N . LEU A 1 155 ? 2.079 3.245 -7.294 1.00 35.91 155 LEU A N 1
ATOM 1255 C CA . LEU A 1 155 ? 3.216 2.773 -8.036 1.00 35.91 155 LEU A CA 1
ATOM 1256 C C . LEU A 1 155 ? 4.404 2.955 -7.113 1.00 35.91 155 LEU A C 1
ATOM 1258 O O . LEU A 1 155 ? 4.789 4.088 -6.836 1.00 35.91 155 LEU A O 1
ATOM 1262 N N . THR A 1 156 ? 5.026 1.855 -6.709 1.00 31.55 156 THR A N 1
ATOM 1263 C CA . THR A 1 156 ? 6.460 1.911 -6.443 1.00 31.55 156 THR A CA 1
ATOM 1264 C C . THR A 1 156 ? 7.120 0.750 -7.202 1.00 31.55 156 THR A C 1
ATOM 1266 O O . THR A 1 156 ? 6.789 -0.413 -7.064 1.00 31.55 156 THR A O 1
ATOM 1269 N N . MET A 1 157 ? 7.970 1.084 -8.166 1.00 24.47 157 MET A N 1
ATOM 1270 C CA . MET A 1 157 ? 9.242 0.413 -8.447 1.00 24.47 157 MET A CA 1
ATOM 1271 C C . MET A 1 157 ? 10.208 0.498 -7.270 1.00 24.47 157 MET A C 1
ATOM 1273 O O . MET A 1 157 ? 10.432 1.630 -6.854 1.00 24.47 157 MET A O 1
ATOM 1277 N N . CYS A 1 158 ? 10.809 -0.581 -6.768 1.00 29.58 158 CYS A N 1
ATOM 1278 C CA . CYS A 1 158 ? 12.174 -0.418 -6.253 1.00 29.58 158 CYS A CA 1
ATOM 1279 C C . CYS A 1 158 ? 13.116 -0.126 -7.431 1.00 29.58 158 CYS A C 1
ATOM 1281 O O . CYS A 1 158 ? 12.814 -0.639 -8.537 1.00 29.58 158 CYS A O 1
#

Solvent-accessible surface area (backbone atoms only — not comparable to full-atom values): 10393 Å² total; per-residue (Å²): 108,77,54,96,54,27,38,63,50,69,53,99,84,73,50,75,49,76,49,68,59,55,66,71,63,52,53,57,69,70,49,74,93,56,88,81,79,57,91,78,67,80,89,83,75,96,72,83,86,80,82,79,86,74,71,97,78,78,91,79,68,94,75,87,83,70,78,94,41,74,69,54,53,56,49,52,48,52,50,37,57,52,39,56,70,77,61,52,50,91,85,74,51,58,66,66,58,62,73,20,67,90,52,77,76,66,5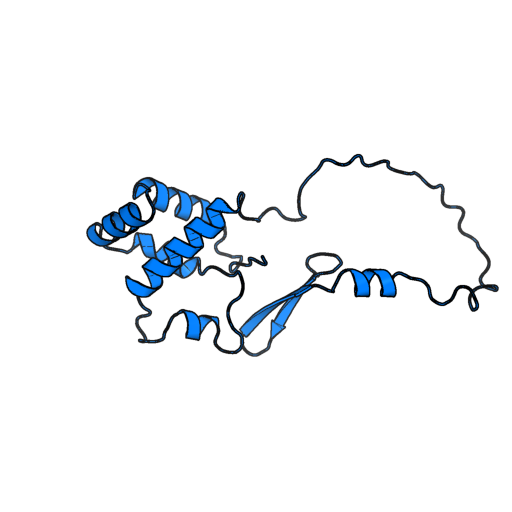6,52,55,63,58,75,60,48,59,48,58,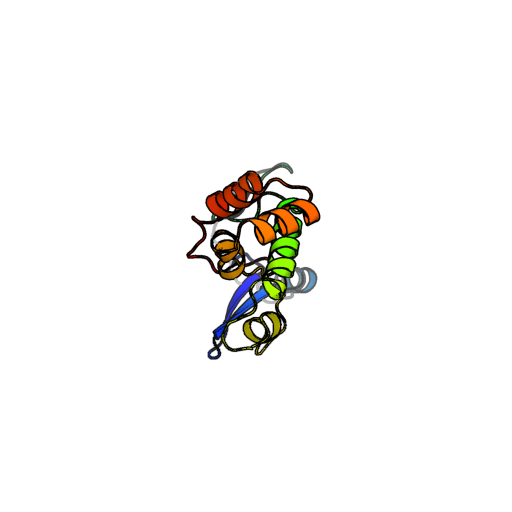77,76,51,58,68,70,59,42,51,50,54,18,59,76,67,76,49,52,56,71,55,53,54,46,56,50,57,73,55,52,86,49,78,85,57,78,57,78,29,78,126

Sequence (158 aa):
MVDYESVAGGDKFGNMFIVRCPEKASEEADEEQTGLHLINAREYLHGTPHRYHQNESGSWWAGNFAMECREDADFFQNLEQHLRTEDPPLAGRDHLMYRGYYAPVKGVIDGDLCERYNLLPNDKKLMIAGELDRSVREIERKISVSSPWRDVYILTMC

Nearest PDB structures (foldseek):
  7omf-assembly1_A  TM=7.326E-01  e=2.035E-07  Homo sapiens
  8qo9-assembly1_B3  TM=6.687E-01  e=8.036E-08  Homo sapiens
  5o9z-assembly1_w  TM=6.839E-01  e=1.030E-07  Homo sapiens
  7opi-assembly1_A  TM=6.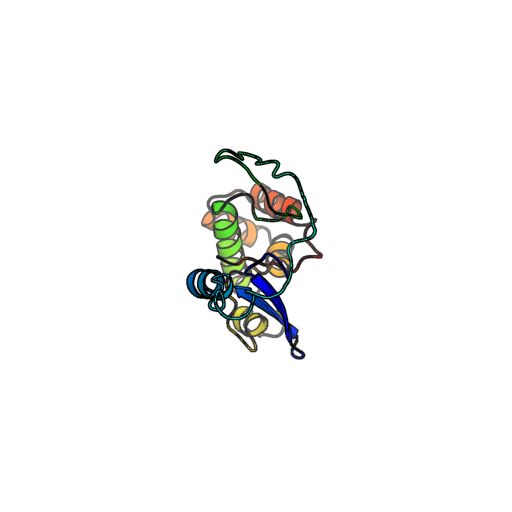977E-01  e=6.602E-07  Mus musculus
  8ch6-assembly1_A  TM=6.972E-01  e=4.844E-07  Homo sapiens

Organism: Fusarium oxysporum f. sp. cubense (strain race 4) (NCBI:txid2502994)